Protein AF-I8YT23-F1 (afdb_monomer_lite)

Radius of gyration: 13.98 Å; chains: 1; bounding box: 35×31×33 Å

Structure (mmCIF, N/CA/C/O backbone):
data_AF-I8YT23-F1
#
_entry.id   AF-I8YT23-F1
#
loop_
_atom_site.group_PDB
_atom_site.id
_atom_site.type_symbol
_atom_site.label_atom_id
_atom_site.label_alt_id
_atom_site.label_comp_id
_atom_site.label_asym_id
_atom_site.label_entity_id
_atom_site.label_seq_id
_atom_site.pdbx_PDB_ins_code
_atom_site.Cartn_x
_atom_site.Cartn_y
_atom_site.Cartn_z
_atom_site.occupancy
_atom_site.B_iso_or_equiv
_atom_site.auth_seq_id
_atom_site.auth_comp_id
_atom_site.auth_asym_id
_atom_site.auth_atom_id
_atom_site.pdbx_PDB_model_num
ATOM 1 N N . MET A 1 1 ? -1.799 -2.451 13.218 1.00 79.19 1 MET A N 1
ATOM 2 C CA . MET A 1 1 ? -1.809 -3.572 12.252 1.00 79.19 1 MET A CA 1
ATOM 3 C C . MET A 1 1 ? -0.477 -4.299 12.359 1.00 79.19 1 MET A C 1
ATOM 5 O O . MET A 1 1 ? 0.536 -3.625 12.464 1.00 79.19 1 MET A O 1
ATOM 9 N N . GLU A 1 2 ? -0.453 -5.632 12.387 1.00 87.56 2 GLU A N 1
ATOM 10 C CA . GLU A 1 2 ? 0.805 -6.380 12.251 1.00 87.56 2 GLU A CA 1
ATOM 11 C C . GLU A 1 2 ? 1.110 -6.541 10.756 1.00 87.56 2 GLU A C 1
ATOM 13 O O . GLU A 1 2 ? 0.283 -7.074 10.017 1.00 87.56 2 GLU A O 1
ATOM 18 N N . VAL A 1 3 ? 2.262 -6.048 10.298 1.00 88.81 3 VAL A N 1
ATOM 19 C CA . VAL A 1 3 ? 2.687 -6.164 8.896 1.00 88.81 3 VAL A CA 1
ATOM 20 C C . VAL A 1 3 ? 3.665 -7.327 8.778 1.00 88.81 3 VAL A C 1
ATOM 22 O O . VAL A 1 3 ? 4.694 -7.345 9.452 1.00 88.81 3 VAL A O 1
ATOM 25 N N . ARG A 1 4 ? 3.350 -8.293 7.912 1.00 92.25 4 ARG A N 1
ATOM 26 C CA . ARG A 1 4 ? 4.192 -9.463 7.633 1.00 92.25 4 ARG A CA 1
ATOM 27 C C . ARG A 1 4 ? 4.582 -9.483 6.162 1.00 92.25 4 ARG A C 1
ATOM 29 O O . ARG A 1 4 ? 3.729 -9.328 5.293 1.00 92.25 4 ARG A O 1
ATOM 36 N N . ILE A 1 5 ? 5.870 -9.683 5.893 1.00 91.50 5 ILE A N 1
ATOM 37 C CA . ILE A 1 5 ? 6.400 -9.860 4.539 1.00 91.50 5 ILE A CA 1
ATOM 38 C C . ILE A 1 5 ? 6.692 -11.348 4.361 1.00 91.50 5 ILE A C 1
ATOM 40 O O . ILE A 1 5 ? 7.637 -11.875 4.938 1.00 91.50 5 ILE A O 1
ATOM 44 N N . GLU A 1 6 ? 5.852 -12.025 3.584 1.00 89.62 6 GLU A N 1
ATOM 45 C CA . GLU A 1 6 ? 5.887 -13.489 3.434 1.00 89.62 6 GLU A CA 1
ATOM 46 C C . GLU A 1 6 ? 6.711 -13.956 2.224 1.00 89.62 6 GLU A C 1
ATOM 48 O O . GLU A 1 6 ? 6.984 -15.144 2.068 1.00 89.62 6 GLU A O 1
ATOM 53 N N . SER A 1 7 ? 7.120 -13.033 1.353 1.00 85.25 7 SER A N 1
ATOM 54 C CA . SER A 1 7 ? 7.862 -13.344 0.132 1.00 85.25 7 SER A CA 1
ATOM 55 C C . SER A 1 7 ? 8.817 -12.224 -0.257 1.00 85.25 7 SER A C 1
ATOM 57 O O . SER A 1 7 ? 8.567 -11.055 0.034 1.00 85.25 7 SER A O 1
ATOM 59 N N . MET A 1 8 ? 9.871 -12.571 -0.995 1.00 85.06 8 MET A N 1
ATOM 60 C CA . MET A 1 8 ? 10.766 -11.586 -1.602 1.00 85.06 8 MET A CA 1
ATOM 61 C C . MET A 1 8 ? 10.051 -10.742 -2.665 1.00 85.06 8 MET A C 1
ATOM 63 O O . MET A 1 8 ? 9.212 -11.243 -3.416 1.00 85.06 8 MET A O 1
ATOM 67 N N . ILE A 1 9 ? 10.444 -9.471 -2.777 1.00 84.62 9 ILE A N 1
ATOM 68 C CA . ILE A 1 9 ? 9.991 -8.571 -3.844 1.00 84.62 9 ILE A CA 1
ATOM 69 C C . ILE A 1 9 ? 10.984 -8.586 -5.001 1.00 84.62 9 ILE A C 1
ATOM 71 O O . ILE A 1 9 ? 12.195 -8.523 -4.806 1.00 84.62 9 ILE A O 1
ATOM 75 N N . CYS A 1 10 ? 10.457 -8.678 -6.222 1.00 86.06 10 CYS A N 1
ATOM 76 C CA . CYS A 1 10 ? 11.250 -8.645 -7.444 1.00 86.06 10 CYS A CA 1
ATOM 77 C C . CYS A 1 10 ? 11.373 -7.199 -7.938 1.00 86.06 10 CYS A C 1
ATOM 79 O O . CYS A 1 10 ? 10.372 -6.560 -8.249 1.00 86.06 10 CYS A O 1
ATOM 81 N N . VAL A 1 11 ? 12.599 -6.695 -8.022 1.00 88.00 11 VAL A N 1
ATOM 82 C CA . VAL A 1 11 ? 12.896 -5.311 -8.407 1.00 88.00 11 VAL A CA 1
ATOM 83 C C . VAL A 1 11 ? 13.212 -5.258 -9.900 1.00 88.00 11 VAL A C 1
ATOM 85 O O . VAL A 1 11 ? 14.366 -5.186 -10.304 1.00 88.00 11 VAL A O 1
ATOM 88 N N . TRP A 1 12 ? 12.184 -5.405 -10.733 1.00 87.69 12 TRP A N 1
ATOM 89 C CA . TRP A 1 12 ? 12.332 -5.348 -12.194 1.00 87.69 12 TRP A CA 1
ATOM 90 C C . TRP A 1 12 ? 12.082 -3.948 -12.775 1.00 87.69 12 TRP A C 1
ATOM 92 O O . TRP A 1 12 ? 12.402 -3.711 -13.936 1.00 87.69 12 TRP A O 1
ATOM 102 N N . ASP A 1 13 ? 11.502 -3.048 -11.984 1.00 89.81 13 ASP A N 1
ATOM 103 C CA . ASP A 1 13 ? 11.279 -1.636 -12.294 1.00 89.81 13 ASP A CA 1
ATOM 104 C C . ASP A 1 13 ? 11.813 -0.816 -11.113 1.00 89.81 13 ASP A C 1
ATOM 106 O O . ASP A 1 13 ? 11.582 -1.170 -9.950 1.00 89.81 13 ASP A O 1
ATOM 110 N N . ASP A 1 14 ? 12.540 0.257 -11.415 1.00 91.81 14 ASP A N 1
ATOM 111 C CA . ASP A 1 14 ? 13.238 1.083 -10.427 1.00 91.81 14 ASP A CA 1
ATOM 112 C C . ASP A 1 14 ? 12.276 1.802 -9.466 1.00 91.81 14 ASP A C 1
ATOM 114 O O . ASP A 1 14 ? 12.679 2.208 -8.376 1.00 91.81 14 ASP A O 1
ATOM 118 N N . ALA A 1 15 ? 10.992 1.927 -9.821 1.00 91.88 15 ALA A N 1
ATOM 119 C CA . ALA A 1 15 ? 9.980 2.505 -8.941 1.00 91.88 15 ALA A CA 1
ATOM 1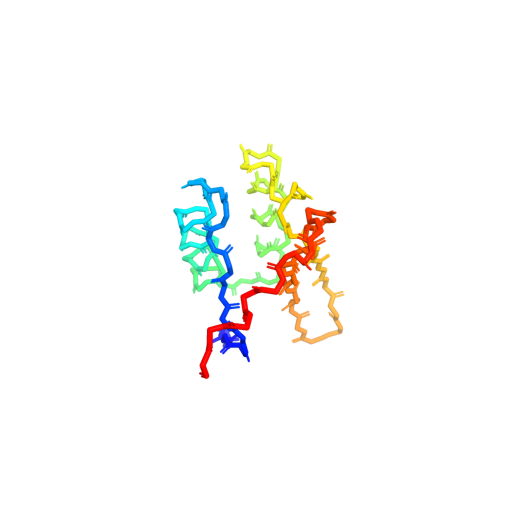20 C C . ALA A 1 15 ? 9.567 1.566 -7.791 1.00 91.88 15 ALA A C 1
ATOM 122 O O . ALA A 1 15 ? 9.101 2.036 -6.749 1.00 91.88 15 ALA A O 1
ATOM 123 N N . ILE A 1 16 ? 9.731 0.245 -7.953 1.00 92.31 16 ILE A N 1
ATOM 124 C CA . ILE A 1 16 ? 9.202 -0.765 -7.020 1.00 92.31 16 ILE A CA 1
ATOM 125 C C . ILE A 1 16 ? 9.767 -0.620 -5.597 1.00 92.31 16 ILE A C 1
ATOM 127 O O . ILE A 1 16 ? 8.963 -0.631 -4.663 1.00 92.31 16 ILE A O 1
ATOM 131 N N . PRO A 1 17 ? 11.092 -0.489 -5.370 1.00 92.88 17 PRO A N 1
ATOM 132 C CA . PRO A 1 17 ? 11.645 -0.474 -4.015 1.00 92.88 17 PRO A CA 1
ATOM 133 C C . PRO A 1 17 ? 11.149 0.714 -3.195 1.00 92.88 17 PRO A C 1
ATOM 135 O O . PRO A 1 17 ? 10.699 0.537 -2.064 1.00 92.88 17 PRO A O 1
ATOM 138 N N . THR A 1 18 ? 11.192 1.911 -3.784 1.00 95.12 18 THR A N 1
ATOM 139 C CA . THR A 1 18 ? 10.758 3.147 -3.125 1.00 95.12 18 THR A CA 1
ATOM 140 C C . THR A 1 18 ? 9.264 3.102 -2.833 1.00 95.12 18 THR A C 1
ATOM 142 O O . THR A 1 18 ? 8.861 3.311 -1.692 1.00 95.12 18 THR A O 1
ATOM 145 N N . MET A 1 19 ? 8.448 2.730 -3.825 1.00 95.25 19 MET A N 1
ATOM 146 C CA . MET A 1 19 ? 6.998 2.618 -3.661 1.00 95.25 19 MET A CA 1
ATOM 147 C C . MET A 1 19 ? 6.622 1.610 -2.575 1.00 95.25 19 MET A C 1
ATOM 149 O O . MET A 1 19 ? 5.766 1.891 -1.740 1.00 95.25 19 MET A O 1
ATOM 153 N N . PHE A 1 20 ? 7.253 0.434 -2.565 1.00 94.19 20 PHE A N 1
ATOM 154 C CA . PHE A 1 20 ? 6.960 -0.585 -1.566 1.00 94.19 20 PHE A CA 1
ATOM 155 C C . PHE A 1 20 ? 7.308 -0.113 -0.151 1.00 94.19 20 PHE A C 1
ATOM 157 O O . PHE A 1 20 ? 6.516 -0.316 0.768 1.00 94.19 20 PHE A O 1
ATOM 164 N N . LEU A 1 21 ? 8.459 0.541 0.029 1.00 94.69 21 LEU A N 1
ATOM 165 C CA . LEU A 1 21 ? 8.867 1.061 1.332 1.00 94.69 21 LEU A CA 1
ATOM 166 C C . LEU A 1 21 ? 7.906 2.148 1.837 1.00 94.69 21 LEU A C 1
ATOM 168 O O . LEU A 1 21 ? 7.481 2.107 2.991 1.00 94.69 21 LEU A O 1
ATOM 172 N N . GLU A 1 22 ? 7.525 3.089 0.971 1.00 96.06 22 GLU A N 1
ATOM 173 C CA . GLU A 1 22 ? 6.525 4.114 1.290 1.00 96.06 22 GLU A CA 1
ATOM 174 C C . GLU A 1 22 ? 5.173 3.490 1.650 1.00 96.06 22 GLU A C 1
ATOM 176 O O . GLU A 1 22 ? 4.529 3.908 2.614 1.00 96.06 22 GLU A O 1
ATOM 181 N N . PHE A 1 23 ? 4.771 2.444 0.929 1.00 95.75 23 PHE A N 1
ATOM 182 C CA . PHE A 1 23 ? 3.528 1.741 1.198 1.00 95.75 23 PHE A CA 1
ATOM 183 C C . PHE A 1 23 ? 3.559 1.000 2.541 1.00 95.75 23 PHE A C 1
ATOM 185 O O . PHE A 1 23 ? 2.605 1.095 3.309 1.00 95.75 23 PHE A O 1
ATOM 192 N N . VAL A 1 24 ? 4.661 0.324 2.886 1.00 94.25 24 VAL A N 1
ATOM 193 C CA . VAL A 1 24 ? 4.831 -0.299 4.211 1.00 94.25 24 VAL A CA 1
ATOM 194 C C . VAL A 1 24 ? 4.757 0.749 5.322 1.00 94.25 24 VAL A C 1
ATOM 196 O O . VAL A 1 24 ? 4.076 0.511 6.317 1.00 94.25 24 VAL A O 1
ATOM 199 N N . ASN A 1 25 ? 5.387 1.915 5.148 1.00 95.00 25 ASN A N 1
ATOM 200 C CA . ASN A 1 25 ? 5.290 3.015 6.113 1.00 95.00 25 ASN A CA 1
ATOM 201 C C . ASN A 1 25 ? 3.847 3.509 6.279 1.00 95.00 25 ASN A C 1
ATOM 203 O O . ASN A 1 25 ? 3.396 3.748 7.394 1.00 95.00 25 ASN A O 1
ATOM 207 N N . LEU A 1 26 ? 3.093 3.623 5.186 1.00 95.50 26 LEU A N 1
ATOM 208 C CA . LEU A 1 26 ? 1.674 3.966 5.245 1.00 95.50 26 LEU A CA 1
ATOM 209 C C . LEU A 1 26 ? 0.885 2.921 6.049 1.00 95.50 26 LEU A C 1
ATOM 211 O O . LEU A 1 26 ? 0.137 3.289 6.954 1.00 95.50 26 LEU A O 1
ATOM 215 N N . LEU A 1 27 ? 1.081 1.626 5.776 1.00 93.44 27 LEU A N 1
ATOM 216 C CA . LEU A 1 27 ? 0.395 0.546 6.496 1.00 93.44 27 LEU A CA 1
ATOM 217 C C . LEU A 1 27 ? 0.712 0.552 7.999 1.00 93.44 27 LEU A C 1
ATOM 219 O O . LEU A 1 27 ? -0.184 0.336 8.815 1.00 93.44 27 LEU A O 1
ATOM 223 N N . THR A 1 28 ? 1.968 0.804 8.380 1.00 93.00 28 THR A N 1
ATOM 224 C CA . THR A 1 28 ? 2.394 0.801 9.788 1.00 93.00 28 THR A CA 1
ATOM 225 C C . THR A 1 28 ? 1.943 2.039 10.559 1.00 93.00 28 THR A C 1
ATOM 227 O O . THR A 1 28 ? 1.732 1.939 11.767 1.00 93.00 28 THR A O 1
ATOM 230 N N . LEU A 1 29 ? 1.766 3.179 9.884 1.00 94.44 29 LEU A N 1
ATOM 231 C CA . LEU A 1 29 ? 1.342 4.435 10.508 1.00 94.44 29 LEU A CA 1
ATOM 232 C C . LEU A 1 29 ? -0.180 4.585 10.624 1.00 94.44 29 LEU A C 1
ATOM 234 O O . LEU A 1 29 ? -0.643 5.356 11.460 1.00 94.44 29 LEU A O 1
ATOM 238 N N . THR A 1 30 ? -0.966 3.853 9.830 1.00 93.81 30 THR A N 1
ATOM 239 C CA . THR A 1 30 ? -2.434 3.892 9.944 1.00 93.81 30 THR A CA 1
ATOM 240 C C . THR A 1 30 ? -2.922 3.310 11.273 1.00 93.81 30 THR A C 1
ATOM 242 O O . THR A 1 30 ? -2.490 2.240 11.713 1.00 93.81 30 THR A O 1
ATOM 245 N N . THR A 1 31 ? -3.868 4.001 11.911 1.00 92.06 31 THR A N 1
ATOM 246 C CA . THR A 1 31 ? -4.353 3.655 13.262 1.00 92.06 31 THR A CA 1
ATOM 247 C C . THR A 1 31 ? -5.779 3.108 13.281 1.00 92.06 31 THR A C 1
ATOM 249 O O . THR A 1 31 ? -6.222 2.559 14.290 1.00 92.06 31 THR A O 1
ATOM 252 N N . SER A 1 32 ? -6.499 3.207 12.160 1.00 92.94 32 SER A N 1
ATOM 253 C CA . SER A 1 32 ? -7.872 2.717 12.016 1.00 92.94 32 SER A CA 1
ATOM 254 C C . SER A 1 32 ? -8.128 2.111 10.634 1.00 92.94 32 SER A C 1
ATOM 256 O O . SER A 1 32 ? -7.449 2.436 9.662 1.00 92.94 3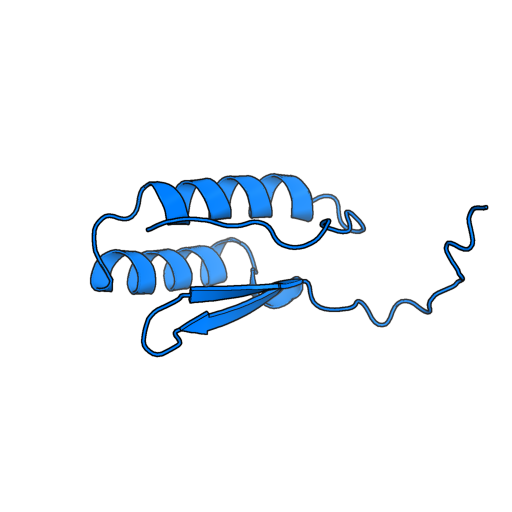2 SER A O 1
ATOM 258 N N . GLU A 1 33 ? -9.146 1.251 10.521 1.00 92.69 33 GLU A N 1
ATOM 259 C CA . GLU A 1 33 ? -9.531 0.650 9.234 1.00 92.69 33 GLU A CA 1
ATOM 260 C C . GLU A 1 33 ? -9.989 1.708 8.217 1.00 92.69 33 GLU A C 1
ATOM 262 O O . GLU A 1 33 ? -9.652 1.627 7.035 1.00 92.69 33 GLU A O 1
ATOM 267 N N . GLY A 1 34 ? -10.742 2.715 8.669 1.00 95.25 34 GLY A N 1
ATOM 268 C CA . GLY A 1 34 ? -11.223 3.794 7.804 1.00 95.25 34 GLY A CA 1
ATOM 269 C C . GLY A 1 34 ? -10.076 4.620 7.221 1.00 95.25 34 GLY A C 1
ATOM 270 O O . GLY A 1 34 ? -10.061 4.896 6.021 1.00 95.25 34 GLY A O 1
ATOM 271 N N . GLU A 1 35 ? -9.088 4.954 8.054 1.00 95.50 35 GLU A N 1
ATOM 272 C CA . GLU A 1 35 ? -7.862 5.628 7.624 1.00 95.50 35 GLU A CA 1
ATOM 273 C C . GLU A 1 35 ? -7.068 4.754 6.652 1.00 95.50 35 GLU A C 1
ATOM 275 O O . GLU A 1 35 ? -6.718 5.217 5.573 1.00 95.50 35 GLU A O 1
ATOM 280 N N . LEU A 1 36 ? -6.870 3.471 6.968 1.00 94.81 36 LEU A N 1
ATOM 281 C CA . LEU A 1 36 ? -6.180 2.526 6.092 1.00 94.81 36 LEU A CA 1
ATOM 282 C C . LEU A 1 36 ? -6.825 2.458 4.698 1.00 94.81 36 LEU A C 1
ATOM 284 O O . LEU A 1 36 ? -6.132 2.588 3.691 1.00 94.81 36 LEU A O 1
ATOM 288 N N . ARG A 1 37 ? -8.153 2.298 4.617 1.00 96.06 37 ARG A N 1
ATOM 289 C CA . ARG A 1 37 ? -8.885 2.246 3.337 1.00 96.06 37 ARG A CA 1
ATOM 290 C C . ARG A 1 37 ? -8.720 3.525 2.523 1.00 96.06 37 ARG A C 1
ATOM 292 O O . ARG A 1 37 ? -8.526 3.447 1.309 1.00 96.06 37 ARG A O 1
ATOM 299 N N . LYS A 1 38 ? -8.793 4.684 3.179 1.00 97.00 38 LYS A N 1
ATOM 300 C CA . LYS A 1 38 ? -8.607 5.985 2.531 1.00 97.00 38 LYS A CA 1
ATOM 301 C C . LYS A 1 38 ? -7.172 6.142 2.020 1.00 97.00 38 LYS A C 1
ATOM 303 O O . LYS A 1 38 ? -6.982 6.410 0.838 1.00 97.00 38 LYS A O 1
ATOM 308 N N . SER A 1 39 ? -6.186 5.902 2.879 1.00 96.69 39 SER A N 1
ATOM 309 C CA . SER A 1 39 ? -4.767 6.061 2.565 1.00 96.69 39 SER A CA 1
ATOM 310 C C . SER A 1 39 ? -4.315 5.110 1.455 1.00 96.69 39 SER A C 1
ATOM 312 O O . SER A 1 39 ? -3.605 5.531 0.549 1.00 96.69 39 SER A O 1
ATOM 314 N N . VAL A 1 40 ? -4.772 3.850 1.453 1.00 96.88 40 VAL A N 1
ATOM 315 C CA . VAL A 1 40 ? -4.482 2.897 0.363 1.00 96.88 40 VAL A CA 1
ATOM 316 C C . VAL A 1 40 ? -5.044 3.389 -0.971 1.00 96.88 40 VAL A C 1
ATOM 318 O O . VAL A 1 40 ? -4.357 3.296 -1.986 1.00 96.88 40 VAL A O 1
ATOM 321 N N . LYS A 1 41 ? -6.270 3.930 -0.982 1.00 96.75 41 LYS A N 1
ATOM 322 C CA . LYS A 1 41 ? -6.880 4.477 -2.200 1.00 96.75 41 LYS A CA 1
ATOM 323 C C . LYS A 1 41 ? -6.075 5.663 -2.742 1.00 96.75 41 LYS A C 1
ATOM 325 O O . LYS A 1 41 ? -5.707 5.657 -3.911 1.00 96.75 41 LYS A O 1
ATOM 330 N N . GLU A 1 42 ? -5.766 6.639 -1.891 1.00 97.31 42 GLU A N 1
ATOM 331 C CA . GLU A 1 42 ? -4.989 7.827 -2.276 1.00 97.31 42 GLU A CA 1
ATOM 332 C C . GLU A 1 42 ? -3.573 7.458 -2.746 1.00 97.31 42 GLU A C 1
ATOM 334 O O . GLU A 1 42 ? -3.073 7.997 -3.735 1.00 97.31 42 GLU A O 1
ATOM 339 N N . PHE A 1 43 ? -2.933 6.495 -2.077 1.00 97.38 43 PHE A N 1
ATOM 340 C CA . PHE A 1 43 ? -1.614 6.006 -2.464 1.00 97.38 43 PHE A CA 1
ATOM 341 C C . 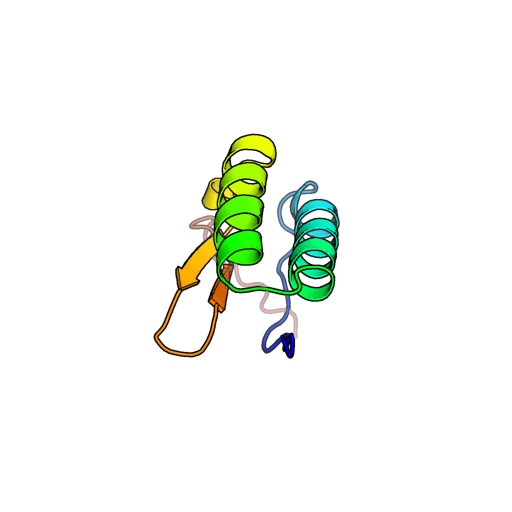PHE A 1 43 ? -1.640 5.326 -3.834 1.00 97.38 43 PHE A C 1
ATOM 343 O O . PHE A 1 43 ? -0.767 5.579 -4.662 1.00 97.38 43 PHE A O 1
ATOM 350 N N . ALA A 1 44 ? -2.648 4.489 -4.091 1.00 96.31 44 ALA A N 1
ATOM 351 C CA . ALA A 1 44 ? -2.783 3.791 -5.361 1.00 96.31 44 ALA A CA 1
ATOM 352 C C . ALA A 1 44 ? -2.972 4.745 -6.544 1.00 96.31 44 ALA A C 1
ATOM 354 O O . ALA A 1 44 ? -2.327 4.560 -7.576 1.00 96.31 44 ALA A O 1
ATOM 355 N N . GLU A 1 45 ? -3.788 5.786 -6.366 1.00 93.88 45 GLU A N 1
ATOM 356 C CA . GLU A 1 45 ? -4.014 6.829 -7.372 1.00 93.88 45 GLU A CA 1
ATOM 357 C C . GLU A 1 45 ? -2.736 7.633 -7.659 1.00 93.88 45 GLU A C 1
ATOM 359 O O . GLU A 1 45 ? -2.442 7.935 -8.814 1.00 93.88 45 GLU A O 1
ATOM 364 N N . LYS A 1 46 ? -1.947 7.951 -6.625 1.00 95.69 46 LYS A N 1
ATOM 365 C CA . LYS A 1 46 ? -0.731 8.766 -6.761 1.00 95.69 46 LYS A CA 1
ATOM 366 C C . LYS A 1 46 ? 0.472 7.994 -7.314 1.00 95.69 46 LYS A C 1
ATOM 368 O O . LYS A 1 46 ? 1.262 8.565 -8.060 1.00 95.69 46 LYS A O 1
ATOM 373 N N . HIS A 1 47 ? 0.646 6.740 -6.903 1.00 93.31 47 HIS A N 1
ATOM 374 C CA . HIS A 1 47 ? 1.855 5.955 -7.173 1.00 93.31 47 HIS A CA 1
ATOM 375 C C . HIS A 1 47 ? 1.647 4.864 -8.233 1.00 93.31 47 HIS A C 1
ATOM 377 O O . HIS A 1 47 ? 2.545 4.059 -8.441 1.00 93.31 47 HIS A O 1
ATOM 383 N N . GLU A 1 48 ? 0.488 4.806 -8.897 1.00 92.19 48 GLU A N 1
ATOM 384 C CA . GLU A 1 48 ? 0.154 3.745 -9.860 1.00 92.19 48 GLU A CA 1
ATOM 385 C C . GLU A 1 48 ? 0.345 2.334 -9.264 1.00 92.19 48 GLU A C 1
ATOM 387 O O . GLU A 1 48 ? 0.856 1.427 -9.924 1.00 92.19 48 GLU A O 1
ATOM 392 N N . LEU A 1 49 ? -0.053 2.131 -8.000 1.00 94.44 49 LEU A N 1
ATOM 393 C CA . LEU A 1 49 ? 0.179 0.876 -7.262 1.00 94.44 49 LEU A CA 1
ATOM 394 C C . LEU A 1 49 ? -0.345 -0.351 -8.031 1.00 94.44 49 LEU A C 1
ATOM 396 O O . LEU A 1 49 ? 0.291 -1.409 -8.046 1.00 94.44 49 LEU A O 1
ATOM 400 N N . ASP A 1 50 ? -1.464 -0.181 -8.739 1.00 93.50 50 ASP A N 1
ATOM 401 C CA . ASP A 1 50 ? -2.087 -1.190 -9.596 1.00 93.50 50 ASP A CA 1
ATOM 402 C C . ASP A 1 50 ? -1.204 -1.656 -10.761 1.00 93.50 50 ASP A C 1
ATOM 404 O O . ASP A 1 50 ? -1.425 -2.741 -11.302 1.00 93.50 50 ASP A O 1
ATOM 408 N N . LYS A 1 51 ? -0.190 -0.894 -11.171 1.00 92.00 51 LYS A N 1
ATOM 409 C CA . LYS A 1 51 ? 0.756 -1.329 -12.207 1.00 92.00 51 LYS A CA 1
ATOM 410 C C . LYS A 1 51 ? 1.559 -2.543 -11.741 1.00 92.00 51 LYS A C 1
ATOM 412 O O . LYS A 1 51 ? 1.784 -3.475 -12.515 1.00 92.00 51 LYS A O 1
ATOM 417 N N . PHE A 1 52 ? 1.948 -2.554 -10.468 1.00 91.44 52 PHE A N 1
ATOM 418 C CA . PHE A 1 52 ? 2.882 -3.529 -9.911 1.00 91.44 52 PHE A CA 1
ATOM 419 C C . PHE A 1 52 ? 2.207 -4.537 -8.986 1.00 91.44 52 PHE A C 1
ATOM 421 O O . PHE A 1 52 ? 2.621 -5.692 -8.950 1.00 91.44 52 PHE A O 1
ATOM 428 N N . PHE A 1 53 ? 1.153 -4.156 -8.267 1.00 92.44 53 PHE A N 1
ATOM 429 C CA . PHE A 1 53 ? 0.565 -4.989 -7.221 1.00 92.44 53 PHE A CA 1
ATOM 430 C C . PHE A 1 53 ? -0.937 -5.220 -7.421 1.00 92.44 53 PHE A C 1
ATOM 432 O O . PHE A 1 53 ? -1.642 -4.448 -8.064 1.00 92.44 53 PHE A O 1
ATOM 439 N N . LEU A 1 54 ? -1.424 -6.341 -6.892 1.00 94.00 54 LEU A N 1
ATOM 440 C CA . LEU A 1 54 ? -2.833 -6.645 -6.662 1.00 94.00 54 LEU A CA 1
ATOM 441 C C . LEU A 1 54 ? -3.071 -6.589 -5.153 1.00 94.00 54 LEU A C 1
ATOM 443 O O . LEU A 1 54 ? -2.298 -7.175 -4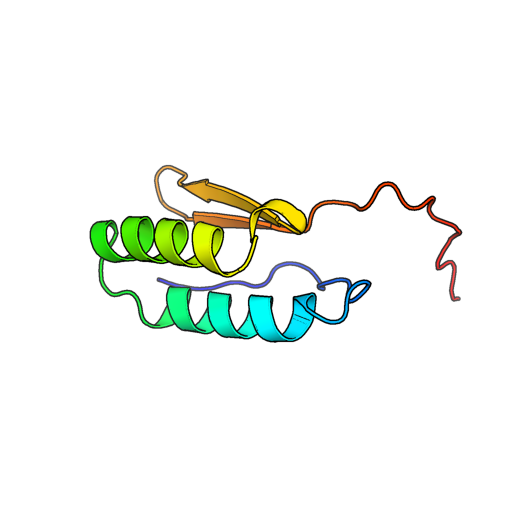.404 1.00 94.00 54 LEU A O 1
ATOM 447 N N . TYR A 1 55 ? -4.132 -5.941 -4.693 1.00 95.38 55 TYR A N 1
ATOM 448 C CA . TYR A 1 55 ? -4.390 -5.803 -3.261 1.00 95.38 55 TYR A CA 1
ATOM 449 C C . TYR A 1 55 ? -5.878 -5.779 -2.938 1.00 95.38 55 TYR A C 1
ATOM 451 O O . TYR A 1 55 ? -6.721 -5.678 -3.830 1.00 95.38 55 TYR A O 1
ATOM 459 N N . GLY A 1 56 ? -6.203 -5.900 -1.653 1.00 95.38 56 GLY A N 1
ATOM 460 C CA . GLY A 1 56 ? -7.581 -5.860 -1.190 1.00 95.38 56 GLY A CA 1
ATOM 461 C C . GLY A 1 56 ? -7.733 -6.068 0.311 1.00 95.38 56 GLY A C 1
ATOM 462 O O . GLY A 1 56 ? -6.776 -6.345 1.034 1.00 95.38 56 GLY A O 1
ATOM 463 N N . PHE A 1 57 ? -8.974 -5.923 0.766 1.00 95.19 57 PHE A N 1
ATOM 464 C CA . PHE A 1 57 ? -9.369 -6.085 2.162 1.00 95.19 57 PHE A CA 1
ATOM 465 C C . PHE A 1 57 ? -10.127 -7.404 2.328 1.00 95.19 57 PHE A C 1
ATOM 467 O O . PHE A 1 57 ? -11.188 -7.586 1.732 1.00 95.19 57 PHE A O 1
ATOM 474 N N . GLY A 1 58 ? -9.586 -8.312 3.137 1.00 92.88 58 GLY A N 1
ATOM 475 C CA . GLY A 1 58 ? -10.309 -9.461 3.678 1.00 92.88 58 GLY A CA 1
ATOM 476 C C . GLY A 1 58 ? -11.060 -9.096 4.962 1.00 92.88 58 GLY A C 1
ATOM 477 O O . GLY A 1 58 ? -11.037 -7.951 5.409 1.00 92.88 58 GLY A O 1
ATOM 478 N N . SER A 1 59 ? -11.697 -10.080 5.601 1.00 90.50 59 SER A N 1
ATOM 479 C CA . SER A 1 59 ? -12.485 -9.859 6.828 1.00 90.50 59 SER A CA 1
ATOM 480 C C . SER A 1 59 ? -11.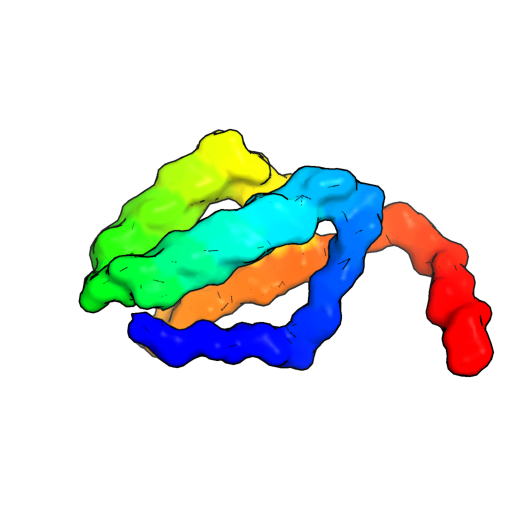661 -9.353 8.018 1.00 90.50 59 SER A C 1
ATOM 482 O O . SER A 1 59 ? -12.202 -8.678 8.887 1.00 90.50 59 SER A O 1
ATOM 484 N N . HIS A 1 60 ? -10.364 -9.681 8.068 1.00 89.19 60 HIS A N 1
ATOM 485 C CA . HIS A 1 60 ? -9.480 -9.350 9.197 1.00 89.19 60 HIS A CA 1
ATOM 486 C C . HIS A 1 60 ? -8.076 -8.894 8.785 1.00 89.19 60 HIS A C 1
ATOM 488 O O . HIS A 1 60 ? -7.234 -8.650 9.645 1.00 89.19 60 HIS A O 1
ATOM 494 N N . HIS A 1 61 ? -7.785 -8.819 7.488 1.00 90.56 61 HIS A N 1
ATOM 495 C CA . HIS A 1 61 ? -6.457 -8.464 7.003 1.00 90.56 61 HIS A CA 1
ATOM 496 C C . HIS A 1 61 ? -6.544 -7.689 5.693 1.00 90.56 61 HIS A C 1
ATOM 498 O O . HIS A 1 61 ? -7.518 -7.789 4.949 1.00 90.56 61 HIS A O 1
ATOM 504 N N . PHE A 1 62 ? -5.486 -6.946 5.404 1.00 94.25 62 PHE A N 1
ATOM 505 C CA . PHE A 1 62 ? -5.228 -6.367 4.097 1.00 94.25 62 PHE A CA 1
ATOM 506 C C . PHE A 1 62 ? -4.130 -7.191 3.419 1.00 94.25 62 PHE A C 1
ATOM 508 O O . PHE A 1 62 ? -3.128 -7.502 4.062 1.00 94.25 62 PHE A O 1
ATOM 515 N N . TYR A 1 63 ? -4.321 -7.565 2.153 1.00 94.44 63 TYR A N 1
ATOM 516 C CA . TYR A 1 63 ? -3.330 -8.313 1.377 1.00 94.44 63 TYR A CA 1
ATOM 517 C C . TYR A 1 63 ? -2.763 -7.462 0.239 1.00 94.44 63 TYR A C 1
ATOM 519 O O . TYR A 1 63 ? -3.472 -6.654 -0.362 1.00 94.44 63 TYR A O 1
ATOM 527 N N . LEU A 1 64 ? -1.492 -7.696 -0.090 1.00 93.75 64 LEU A N 1
ATOM 528 C CA . LEU A 1 64 ? -0.772 -7.091 -1.208 1.00 93.75 64 LEU A CA 1
ATOM 529 C C . LEU A 1 64 ? 0.050 -8.186 -1.898 1.00 93.75 64 LEU A C 1
ATOM 531 O O . LEU A 1 64 ? 0.902 -8.816 -1.279 1.00 93.75 64 LEU A O 1
ATOM 535 N N . TYR A 1 65 ? -0.184 -8.392 -3.187 1.00 91.94 65 TYR A N 1
ATOM 536 C CA . TYR A 1 65 ? 0.488 -9.385 -4.014 1.00 91.94 65 TYR A CA 1
ATOM 537 C C . TYR A 1 65 ? 1.213 -8.708 -5.165 1.00 91.94 65 TYR A C 1
ATOM 539 O O . TYR A 1 65 ? 0.607 -7.996 -5.962 1.00 91.94 65 TYR A O 1
ATOM 547 N N . HIS A 1 66 ? 2.511 -8.968 -5.295 1.00 89.12 66 HIS A N 1
ATOM 548 C CA . HIS A 1 66 ? 3.281 -8.487 -6.435 1.00 89.12 66 HIS A CA 1
ATOM 549 C C . HIS A 1 66 ? 2.826 -9.210 -7.711 1.00 89.12 66 HIS A C 1
ATOM 551 O O . HIS A 1 66 ? 2.840 -10.444 -7.785 1.00 89.12 66 HIS A O 1
ATOM 557 N N . LYS A 1 67 ? 2.377 -8.453 -8.717 1.00 88.25 67 LYS A N 1
ATOM 558 C CA . LYS A 1 67 ? 1.911 -9.009 -9.987 1.00 88.25 67 LYS A CA 1
ATOM 559 C C . LYS A 1 67 ? 3.082 -9.698 -10.673 1.00 88.25 67 LYS A C 1
ATOM 561 O O . LYS A 1 67 ? 4.141 -9.114 -10.890 1.00 88.25 67 LYS A O 1
ATOM 566 N N . LYS A 1 68 ? 2.877 -10.960 -11.056 1.00 71.88 68 LYS A N 1
ATOM 567 C CA . LYS A 1 68 ? 3.825 -11.664 -11.921 1.00 71.88 68 LYS A CA 1
ATOM 568 C C . LYS A 1 68 ? 3.864 -10.936 -13.256 1.00 71.88 68 LYS A C 1
ATOM 570 O O . LYS A 1 68 ? 2.869 -10.916 -13.981 1.00 71.88 68 LYS A O 1
ATOM 575 N N . ASN A 1 69 ? 5.008 -10.351 -13.579 1.00 60.78 69 ASN A N 1
ATOM 576 C CA . ASN A 1 69 ? 5.182 -9.732 -14.874 1.00 60.78 69 ASN A CA 1
ATOM 577 C C . ASN A 1 69 ? 5.200 -10.834 -15.950 1.00 60.78 69 ASN A C 1
ATOM 579 O O . ASN A 1 69 ? 5.894 -11.838 -15.797 1.00 60.78 69 ASN A O 1
ATOM 583 N N . LYS A 1 70 ? 4.438 -10.673 -17.041 1.00 47.62 70 LYS A N 1
ATOM 584 C CA . LYS A 1 70 ? 4.454 -11.603 -18.194 1.00 47.62 70 LYS A CA 1
ATOM 585 C C . LYS A 1 70 ? 5.720 -11.465 -19.048 1.00 47.62 70 LYS A C 1
ATOM 587 O O . LYS A 1 70 ? 5.789 -12.045 -20.133 1.00 47.62 70 LYS A O 1
ATOM 592 N N . ILE A 1 71 ? 6.722 -10.708 -18.598 1.00 51.31 71 ILE A N 1
ATOM 593 C CA . ILE A 1 71 ? 8.058 -10.793 -19.183 1.00 51.31 71 ILE A CA 1
ATOM 594 C C . ILE A 1 71 ? 8.480 -12.240 -18.983 1.00 51.31 71 ILE A C 1
ATOM 596 O O . ILE A 1 71 ? 8.581 -12.695 -17.845 1.00 51.31 71 ILE A O 1
ATOM 600 N N . LYS A 1 72 ? 8.587 -12.977 -20.100 1.00 40.31 72 LYS A N 1
ATOM 601 C CA . LYS A 1 72 ? 8.9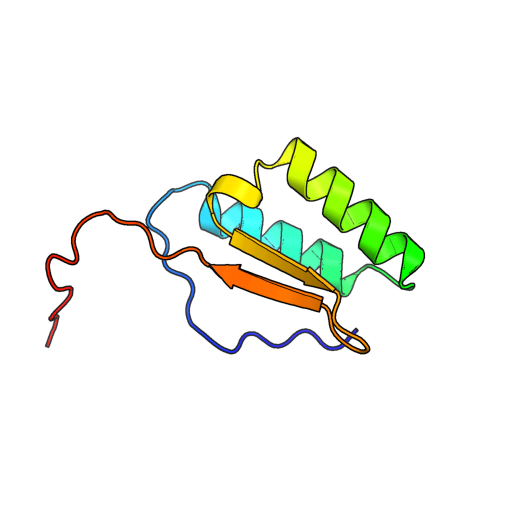08 -14.402 -20.124 1.00 40.31 72 LYS A CA 1
ATOM 602 C C . LYS A 1 72 ? 9.936 -14.661 -19.042 1.00 40.31 72 LYS A C 1
ATOM 604 O O . LYS A 1 72 ? 10.989 -14.027 -19.044 1.00 40.31 72 LYS A O 1
ATOM 609 N N . SER A 1 73 ? 9.633 -15.608 -18.171 1.00 40.31 73 SER A N 1
ATOM 610 C CA . SER A 1 73 ? 10.634 -16.325 -17.413 1.00 40.31 73 SER A CA 1
ATOM 611 C C . SER A 1 73 ? 11.657 -16.899 -18.404 1.00 40.31 73 SER A C 1
ATOM 613 O O . SER A 1 73 ? 11.626 -18.079 -18.738 1.00 40.31 73 SER A O 1
ATOM 615 N N . LYS A 1 74 ? 12.604 -16.087 -18.882 1.00 38.78 74 LYS A N 1
ATOM 616 C CA . LYS A 1 74 ? 13.976 -16.549 -18.964 1.00 38.78 74 LYS A CA 1
ATOM 617 C C . LYS A 1 74 ? 14.346 -16.735 -17.513 1.00 38.78 74 LYS A C 1
ATOM 619 O O . LYS A 1 74 ? 14.706 -15.786 -16.832 1.00 38.78 74 LYS A O 1
ATOM 624 N N . GLN A 1 75 ? 14.018 -17.931 -17.035 1.00 41.47 75 GLN A N 1
ATOM 625 C CA . GLN A 1 75 ? 14.817 -18.678 -16.094 1.00 41.47 75 GLN A CA 1
ATOM 626 C C . GLN A 1 75 ? 15.942 -17.816 -15.516 1.00 41.47 75 GLN A C 1
ATOM 628 O O . GLN A 1 75 ? 17.057 -17.803 -16.026 1.00 41.47 75 GLN A O 1
ATOM 633 N N . TYR A 1 76 ? 15.658 -17.141 -14.405 1.00 42.88 76 TYR A N 1
ATOM 634 C CA . TYR A 1 76 ? 16.675 -17.022 -13.373 1.00 42.88 76 TYR A CA 1
ATOM 635 C C . TYR A 1 76 ? 16.774 -18.411 -12.722 1.00 42.88 76 TYR A C 1
ATOM 637 O O . TYR A 1 76 ? 16.461 -18.599 -11.557 1.00 42.88 76 TYR A O 1
ATOM 645 N N . SER A 1 77 ? 17.146 -19.417 -13.525 1.00 39.12 77 SER A N 1
ATOM 646 C CA . SER A 1 77 ? 17.894 -20.571 -13.052 1.00 39.12 77 SER A CA 1
ATOM 647 C C . SER A 1 77 ? 19.318 -20.069 -12.893 1.00 39.12 77 SER A C 1
ATOM 649 O O . SER A 1 77 ? 20.164 -20.267 -13.762 1.00 39.12 77 SER A O 1
ATOM 651 N N . PHE A 1 78 ? 19.537 -19.310 -11.829 1.00 38.50 78 PHE A N 1
ATOM 652 C CA . PHE A 1 78 ? 20.860 -19.185 -11.259 1.00 38.50 78 PHE A CA 1
ATOM 653 C C . PHE A 1 78 ? 20.917 -20.276 -10.203 1.00 38.50 78 PHE A C 1
ATOM 655 O O . PHE A 1 78 ? 20.172 -20.184 -9.236 1.00 38.50 78 PHE A O 1
ATOM 662 N N . LEU A 1 79 ? 21.719 -21.300 -10.510 1.00 39.34 79 LEU A N 1
ATOM 663 C CA . LEU A 1 79 ? 22.417 -22.201 -9.587 1.00 39.34 79 LEU A CA 1
ATOM 664 C C . LEU A 1 79 ? 21.626 -22.716 -8.374 1.00 39.34 79 LEU A C 1
ATOM 666 O O . LEU A 1 79 ? 21.408 -21.947 -7.417 1.00 39.34 79 LEU A O 1
#

Secondary structure (DSSP, 8-state):
------SPPP--STHHHHHHHHHHHHHHH--SHHHHHHHHHHHHHHHTHHHHEEEEE-SS-EEEEE----S--------

Sequence (79 aa):
MEVRIESMICVWDDAIPTMFLEFVNLLTLTTSEGELRKSVKEFAEKHELDKFFLYGFGSHHFYLYHKKNKIKSKQYSFL

Organism: NCBI:txid997887

Foldseek 3Di:
DDDDDPDDDDPPDVLVVVLVVVLVVCVVPDDDPVSNVVSVVVSCVVSVLVVFWDWDDDPPDTDIGGDDDVPDPPDPPPD

pLDDT: mean 85.55, std 17.48, range [38.5, 97.38]